Protein AF-A0A7C1EAS8-F1 (afdb_monomer)

Radius of gyration: 13.42 Å; Cα contacts (8 Å, |Δi|>4): 50; chains: 1; bounding box: 22×38×26 Å

Structure (mmCIF, N/CA/C/O backbone):
data_AF-A0A7C1EAS8-F1
#
_entry.id   AF-A0A7C1EAS8-F1
#
loop_
_atom_site.group_PDB
_atom_site.id
_atom_site.type_symbol
_atom_site.label_atom_id
_atom_site.label_alt_id
_atom_site.label_comp_id
_atom_site.label_asym_id
_atom_site.label_entity_id
_atom_site.label_seq_id
_atom_site.pdbx_PDB_ins_code
_atom_site.Cartn_x
_atom_site.Cartn_y
_atom_site.Cartn_z
_atom_site.occupancy
_atom_site.B_iso_or_equiv
_atom_site.auth_seq_id
_atom_site.auth_comp_id
_atom_site.auth_asym_id
_atom_site.auth_atom_id
_atom_site.pdbx_PDB_model_num
ATOM 1 N N . MET A 1 1 ? -10.334 24.574 3.425 1.00 38.66 1 MET A N 1
ATOM 2 C CA . MET A 1 1 ? -10.504 24.721 1.962 1.00 38.66 1 MET A CA 1
ATOM 3 C C . MET A 1 1 ? -10.272 23.359 1.321 1.00 38.66 1 MET A C 1
ATOM 5 O O . MET A 1 1 ? -9.173 22.838 1.436 1.00 38.66 1 MET A O 1
ATOM 9 N N . ARG A 1 2 ? -11.314 22.739 0.747 1.00 45.75 2 ARG A N 1
ATOM 10 C CA . ARG A 1 2 ? -11.218 21.433 0.069 1.00 45.75 2 ARG A CA 1
ATOM 11 C C . ARG A 1 2 ? -10.546 21.624 -1.290 1.00 45.75 2 ARG A C 1
ATOM 13 O O . ARG A 1 2 ? -11.076 22.347 -2.132 1.00 45.75 2 ARG A O 1
ATOM 20 N N . GLN A 1 3 ? -9.393 20.989 -1.482 1.00 43.31 3 GLN A N 1
ATOM 21 C CA . GLN A 1 3 ? -8.639 21.017 -2.731 1.00 43.31 3 GLN A CA 1
ATOM 22 C C . GLN A 1 3 ? -9.453 20.356 -3.856 1.00 43.31 3 GLN A C 1
ATOM 24 O O . GLN A 1 3 ? -9.512 19.138 -3.972 1.00 43.31 3 GLN A O 1
ATOM 29 N N . THR A 1 4 ? -10.117 21.169 -4.674 1.00 49.62 4 THR A N 1
ATOM 30 C CA . THR A 1 4 ? -10.894 20.735 -5.851 1.00 49.62 4 THR A CA 1
ATOM 31 C C . THR A 1 4 ? -10.118 20.906 -7.164 1.00 49.62 4 THR A C 1
ATOM 33 O O . THR A 1 4 ? -10.624 20.553 -8.224 1.00 49.62 4 THR A O 1
ATOM 36 N N . SER A 1 5 ? -8.865 21.374 -7.107 1.00 46.81 5 SER A N 1
ATOM 37 C CA . SER A 1 5 ? -8.123 21.852 -8.285 1.00 46.81 5 SER A CA 1
ATOM 38 C C . SER A 1 5 ? -7.141 20.851 -8.915 1.00 46.81 5 SER A C 1
ATOM 40 O O . SER A 1 5 ? -6.599 21.136 -9.974 1.00 46.81 5 SER A O 1
ATOM 42 N N . PHE A 1 6 ? -6.924 19.666 -8.332 1.00 47.62 6 PHE A N 1
ATOM 43 C CA . PHE A 1 6 ? -5.898 18.707 -8.800 1.00 47.62 6 PHE A CA 1
ATOM 44 C C . PHE A 1 6 ? -6.436 17.579 -9.690 1.00 47.62 6 PHE A C 1
ATOM 46 O O . PHE A 1 6 ? -5.731 16.624 -10.007 1.00 47.62 6 PHE A O 1
ATOM 53 N N . ARG A 1 7 ? -7.696 17.676 -10.125 1.00 48.09 7 ARG A N 1
ATOM 54 C CA . ARG A 1 7 ? -8.397 16.586 -10.821 1.00 48.09 7 ARG A CA 1
ATOM 55 C C . ARG A 1 7 ? -8.036 16.426 -12.305 1.00 48.09 7 ARG A C 1
ATOM 57 O O . ARG A 1 7 ? -8.565 15.522 -12.937 1.00 48.09 7 ARG A O 1
ATOM 64 N N . LEU A 1 8 ? -7.170 17.283 -12.859 1.00 44.44 8 LEU A N 1
ATOM 65 C CA . LEU A 1 8 ? -6.938 17.365 -14.311 1.00 44.44 8 LEU A CA 1
ATOM 66 C C . LEU A 1 8 ? -5.476 17.303 -14.777 1.00 44.44 8 LEU A C 1
ATOM 68 O O . LEU A 1 8 ? -5.249 17.320 -15.980 1.00 44.44 8 LEU A O 1
ATOM 72 N N . TRP A 1 9 ? -4.489 17.217 -13.885 1.00 46.75 9 TRP A N 1
ATOM 73 C CA . TRP A 1 9 ? -3.072 17.365 -14.265 1.00 46.75 9 TRP A CA 1
ATOM 74 C C . TRP A 1 9 ? -2.191 16.214 -13.789 1.00 46.75 9 TRP A C 1
ATOM 76 O O . TRP A 1 9 ? -1.085 16.448 -13.334 1.00 46.75 9 TRP A O 1
ATOM 86 N N . GLY A 1 10 ? -2.679 14.967 -13.829 1.00 48.88 10 GLY A N 1
ATOM 87 C CA . GLY A 1 10 ? -1.839 13.797 -13.523 1.00 48.88 10 GLY A CA 1
ATOM 88 C C . GLY A 1 10 ? -1.029 13.930 -12.227 1.00 48.88 10 GLY A C 1
ATOM 89 O O . GLY A 1 10 ? 0.054 13.358 -12.136 1.00 48.88 10 GLY A O 1
ATOM 90 N N . HIS A 1 11 ? -1.512 14.737 -11.270 1.00 50.12 11 HIS A N 1
ATOM 91 C CA . HIS A 1 11 ? -0.733 15.140 -10.115 1.00 50.12 11 HIS A CA 1
ATOM 92 C C . HIS A 1 11 ? -0.585 13.909 -9.242 1.00 50.12 11 HIS A C 1
ATOM 94 O O . HIS A 1 11 ? -1.516 13.472 -8.566 1.00 50.12 11 HIS A O 1
ATOM 100 N N . GLN A 1 12 ? 0.598 13.320 -9.330 1.00 55.56 12 GLN A N 1
ATOM 101 C CA . GLN A 1 12 ? 1.075 12.327 -8.402 1.00 55.56 12 GLN A CA 1
ATOM 102 C C . GLN A 1 12 ? 1.192 13.050 -7.063 1.00 55.56 12 GLN A C 1
ATOM 104 O O . GLN A 1 12 ? 2.084 13.872 -6.867 1.00 55.56 12 GLN A O 1
ATOM 109 N N . PHE A 1 13 ? 0.213 12.838 -6.185 1.00 58.66 13 PHE A N 1
ATOM 110 C CA . PHE A 1 13 ? 0.316 13.298 -4.811 1.00 58.66 13 PHE A CA 1
ATOM 111 C C . PHE A 1 13 ? 1.495 12.557 -4.193 1.00 58.66 13 PHE A C 1
ATOM 113 O O . PHE A 1 13 ? 1.452 11.340 -4.009 1.00 58.66 13 PHE A O 1
ATOM 120 N N . VAL A 1 14 ? 2.578 13.290 -3.958 1.00 60.59 14 VAL A N 1
ATOM 121 C CA . VAL A 1 14 ? 3.747 12.766 -3.263 1.00 60.59 14 VAL A CA 1
ATOM 122 C C . VAL A 1 14 ? 3.410 12.819 -1.783 1.00 60.59 14 VAL A C 1
ATOM 124 O O . VAL A 1 14 ? 3.654 13.820 -1.118 1.00 60.59 14 VAL A O 1
ATOM 127 N N . TYR A 1 15 ? 2.755 11.767 -1.303 1.00 65.69 15 TYR A N 1
ATOM 128 C CA . TYR A 1 15 ? 2.549 11.576 0.122 1.00 65.69 15 TYR A CA 1
ATOM 129 C C . TYR A 1 15 ? 3.841 11.055 0.742 1.00 65.69 15 TYR A C 1
ATOM 131 O O . TYR A 1 15 ? 4.414 10.077 0.255 1.00 65.69 15 TYR A O 1
ATOM 139 N N . ASP A 1 16 ? 4.271 11.681 1.834 1.00 75.38 16 ASP A N 1
ATOM 140 C CA . ASP A 1 16 ? 5.210 11.035 2.743 1.00 75.38 16 ASP A CA 1
ATOM 141 C C . ASP A 1 16 ? 4.484 9.931 3.534 1.00 75.38 16 ASP A C 1
ATOM 143 O O . ASP A 1 16 ? 3.252 9.925 3.657 1.00 75.38 16 ASP A O 1
ATOM 147 N N . LYS A 1 17 ? 5.245 8.978 4.074 1.00 79.50 17 LYS A N 1
ATOM 148 C CA . LYS A 1 17 ? 4.707 7.855 4.842 1.00 79.50 17 LYS A CA 1
ATOM 149 C C . LYS A 1 17 ? 3.856 8.308 6.022 1.00 79.50 17 LYS A C 1
ATOM 151 O O . LYS A 1 17 ? 2.812 7.697 6.267 1.00 79.50 17 LYS A O 1
ATOM 156 N N . ASP A 1 18 ? 4.274 9.354 6.726 1.00 82.56 18 ASP A N 1
ATOM 157 C CA . ASP A 1 18 ? 3.535 9.867 7.879 1.00 82.56 18 ASP A CA 1
ATOM 158 C C . ASP A 1 18 ? 2.189 10.477 7.467 1.00 82.56 18 ASP A C 1
ATOM 160 O O . ASP A 1 18 ? 1.160 10.153 8.061 1.00 82.56 18 ASP A O 1
ATOM 164 N N . GLU A 1 19 ? 2.157 11.276 6.395 1.00 84.81 19 GLU A N 1
ATOM 165 C CA . GLU A 1 19 ? 0.916 11.892 5.905 1.00 84.81 19 GLU A CA 1
ATOM 166 C C . GLU A 1 19 ? -0.075 10.837 5.396 1.00 84.81 19 GLU A C 1
ATOM 168 O O . GLU A 1 19 ? -1.267 10.886 5.713 1.00 84.81 19 GLU A O 1
ATOM 173 N N . LEU A 1 20 ? 0.417 9.842 4.648 1.00 84.06 20 LEU A N 1
ATOM 174 C CA . LEU A 1 20 ? -0.416 8.744 4.160 1.00 84.06 20 LEU A CA 1
ATOM 175 C C . LEU A 1 20 ? -1.011 7.944 5.323 1.00 84.06 20 LEU A C 1
ATOM 177 O O . LEU A 1 20 ? -2.199 7.622 5.319 1.00 84.06 20 LEU A O 1
ATOM 181 N N . THR A 1 21 ? -0.195 7.652 6.337 1.00 85.25 21 THR A N 1
ATOM 182 C CA . THR A 1 21 ?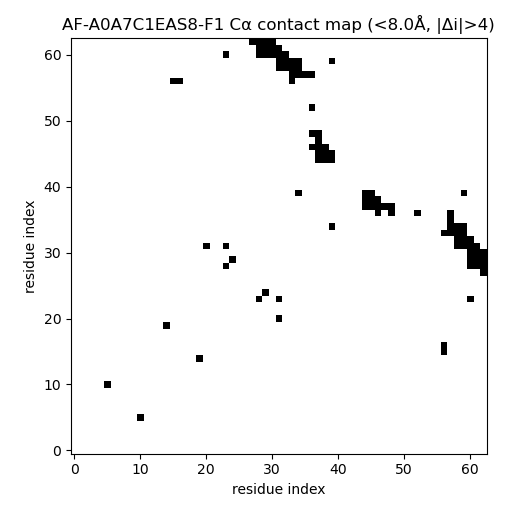 -0.629 6.903 7.522 1.00 85.25 21 THR A CA 1
ATOM 183 C C . THR A 1 21 ? -1.668 7.688 8.322 1.00 85.25 21 THR A C 1
ATOM 185 O O . THR A 1 21 ? -2.687 7.118 8.718 1.00 85.25 21 THR A O 1
ATOM 188 N N . ALA A 1 22 ? -1.452 8.991 8.521 1.00 86.50 22 ALA A N 1
ATOM 189 C CA . ALA A 1 22 ? -2.390 9.860 9.222 1.00 86.50 22 ALA A CA 1
ATOM 190 C C . ALA A 1 22 ? -3.752 9.898 8.515 1.00 86.50 22 ALA A C 1
ATOM 192 O O . ALA A 1 22 ? -4.766 9.600 9.143 1.00 86.50 22 ALA A O 1
ATOM 193 N N . GLN A 1 23 ? -3.782 10.134 7.199 1.00 87.12 23 GLN A N 1
ATOM 194 C CA . GLN A 1 23 ? -5.041 10.186 6.446 1.00 87.12 23 GLN A CA 1
ATOM 195 C C . GLN A 1 23 ? -5.786 8.844 6.410 1.00 87.12 23 GLN A C 1
ATOM 197 O O . GLN A 1 23 ? -7.019 8.814 6.484 1.00 87.12 23 GLN A O 1
ATOM 202 N N . LEU A 1 24 ? -5.065 7.723 6.309 1.00 87.06 24 LEU A N 1
ATOM 203 C CA . LEU A 1 24 ? -5.666 6.387 6.392 1.00 87.06 24 LEU A CA 1
ATOM 204 C C . LEU A 1 24 ? -6.265 6.135 7.783 1.00 87.06 24 LEU A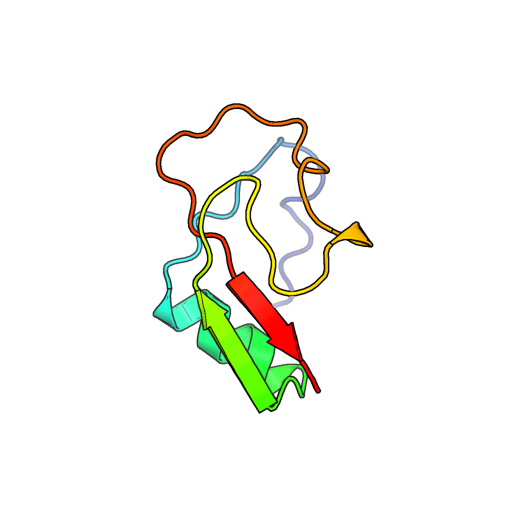 C 1
ATOM 206 O O . LEU A 1 24 ? -7.388 5.638 7.888 1.00 87.06 24 LEU A O 1
ATOM 210 N N . THR A 1 25 ? -5.561 6.548 8.837 1.00 87.25 25 THR A N 1
ATOM 211 C CA . THR A 1 25 ? -6.044 6.436 10.220 1.00 87.25 25 THR A CA 1
ATOM 212 C C . THR A 1 25 ? -7.287 7.298 10.445 1.00 87.25 25 THR A C 1
ATOM 214 O O . THR A 1 25 ? -8.285 6.812 10.974 1.00 87.25 25 THR A O 1
ATOM 217 N N . GLU A 1 26 ? -7.283 8.550 9.976 1.00 88.62 26 GLU A N 1
ATOM 218 C CA . GLU A 1 26 ? -8.449 9.447 10.033 1.00 88.62 26 GLU A CA 1
ATOM 219 C C . GLU A 1 26 ? -9.649 8.905 9.244 1.00 88.62 26 GLU A C 1
ATOM 221 O O . GLU A 1 26 ? -10.799 9.108 9.635 1.00 88.62 26 GLU A O 1
ATOM 226 N N . SER A 1 27 ? -9.396 8.168 8.160 1.00 87.62 27 SER A N 1
ATOM 227 C CA . SER A 1 27 ? -10.436 7.492 7.372 1.00 87.62 27 SER A CA 1
ATOM 228 C C . SER A 1 27 ? -11.006 6.244 8.065 1.00 87.62 27 SER A C 1
ATOM 230 O O . SER A 1 27 ? -11.977 5.659 7.579 1.00 87.62 27 SER A O 1
ATOM 232 N N . GLY A 1 28 ? -10.437 5.840 9.206 1.00 89.56 28 GLY A N 1
ATOM 233 C CA . GLY A 1 28 ? -10.892 4.710 10.011 1.00 89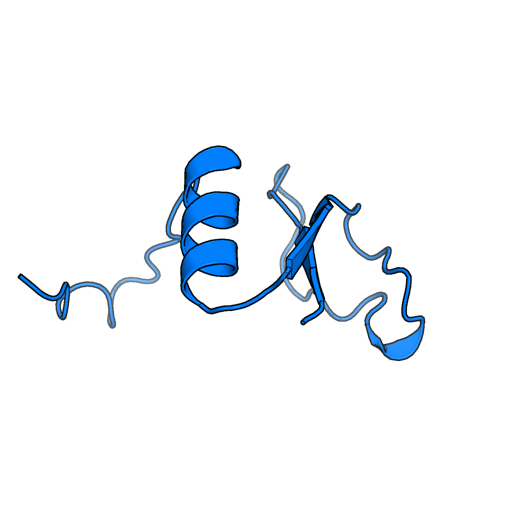.56 28 GLY A CA 1
ATOM 234 C C . GLY A 1 28 ? -10.227 3.377 9.677 1.00 89.56 28 GLY A C 1
ATOM 235 O O . GLY A 1 28 ? -10.781 2.342 10.041 1.00 89.56 28 GLY A O 1
ATOM 236 N N . PHE A 1 29 ? -9.081 3.376 8.987 1.00 89.88 29 PHE A N 1
ATOM 237 C CA . PHE A 1 29 ? -8.238 2.184 8.875 1.00 89.88 29 PHE A CA 1
ATOM 238 C C . PHE A 1 29 ? -7.355 2.064 10.115 1.00 89.88 29 PHE A C 1
ATOM 240 O O . PHE A 1 29 ? -6.609 2.983 10.447 1.00 89.88 29 PHE A O 1
ATOM 247 N N . SER A 1 30 ? -7.425 0.925 10.793 1.00 87.25 30 SER A N 1
ATOM 248 C CA . SER A 1 30 ? -6.737 0.721 12.073 1.00 87.25 30 SER A CA 1
ATOM 249 C C . SER A 1 30 ? -5.345 0.119 11.895 1.00 87.25 30 SER A C 1
ATOM 251 O O . SER A 1 30 ? -4.483 0.255 12.764 1.00 87.25 30 SER A O 1
ATOM 253 N N . LYS A 1 31 ? -5.117 -0.586 10.782 1.00 86.88 31 LYS A N 1
ATOM 254 C CA . LYS A 1 31 ? -3.901 -1.364 10.553 1.00 86.88 31 LYS A CA 1
ATOM 255 C C . LYS A 1 31 ? -3.320 -1.026 9.192 1.00 86.88 31 LYS A C 1
ATOM 257 O O . LYS A 1 31 ? -3.862 -1.411 8.166 1.00 86.88 31 LYS A O 1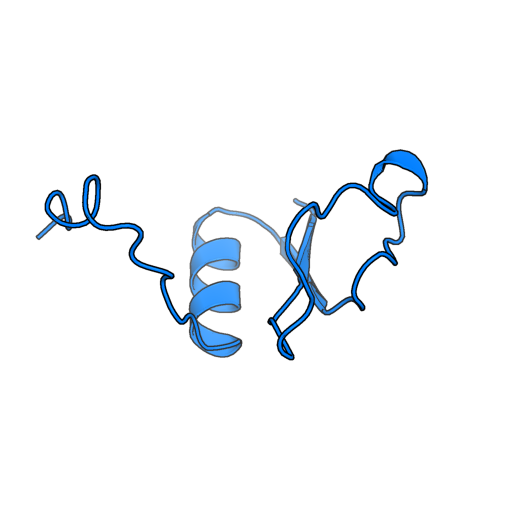
ATOM 262 N N . ILE A 1 32 ? -2.197 -0.319 9.202 1.00 89.38 32 ILE A N 1
ATOM 263 C CA . ILE A 1 32 ? -1.510 0.151 7.999 1.00 89.38 32 ILE A CA 1
ATOM 264 C C . ILE A 1 32 ? -0.133 -0.511 7.967 1.00 89.38 32 ILE A C 1
ATOM 266 O O . ILE A 1 32 ? 0.664 -0.349 8.890 1.00 89.38 32 ILE A O 1
ATOM 270 N N . THR A 1 33 ? 0.142 -1.301 6.931 1.00 87.88 33 THR A N 1
ATOM 271 C CA . THR A 1 33 ? 1.396 -2.052 6.771 1.00 87.88 33 THR A CA 1
ATOM 272 C C . THR A 1 33 ? 2.066 -1.664 5.462 1.00 87.88 33 THR A C 1
ATOM 274 O O . THR A 1 33 ? 1.453 -1.752 4.408 1.00 87.88 33 THR A O 1
ATOM 277 N N . SER A 1 34 ? 3.338 -1.270 5.499 1.00 87.00 34 SER A N 1
ATOM 278 C CA . SER A 1 34 ? 4.117 -1.051 4.275 1.00 87.00 34 SER A CA 1
ATOM 279 C C . SER A 1 34 ? 4.467 -2.383 3.614 1.00 87.00 34 SER A C 1
ATOM 281 O O . SER A 1 34 ? 4.932 -3.303 4.293 1.00 87.00 34 SER A O 1
ATOM 283 N N . VAL A 1 35 ? 4.286 -2.475 2.299 1.00 87.56 35 VAL A N 1
ATOM 284 C CA . VAL A 1 35 ? 4.581 -3.681 1.514 1.00 87.56 35 VAL A CA 1
ATOM 285 C C . VAL A 1 35 ? 5.442 -3.377 0.296 1.00 87.56 35 VAL A C 1
ATOM 287 O O . VAL A 1 35 ? 5.694 -2.222 -0.038 1.00 87.56 35 VAL A O 1
ATOM 290 N N . GLN A 1 36 ? 5.964 -4.431 -0.328 1.00 85.12 36 GLN A N 1
ATOM 291 C CA . GLN A 1 36 ? 6.784 -4.311 -1.531 1.00 85.12 36 GLN A CA 1
ATOM 292 C C . GLN A 1 36 ? 5.912 -4.332 -2.783 1.00 85.12 36 GLN A C 1
ATOM 294 O O . GLN A 1 36 ? 4.831 -4.914 -2.787 1.00 85.12 36 GLN A O 1
ATOM 299 N N . TRP A 1 37 ? 6.436 -3.766 -3.867 1.00 84.69 37 TRP A N 1
ATOM 300 C CA . TRP A 1 37 ? 5.799 -3.839 -5.177 1.00 84.69 37 TRP A CA 1
ATOM 301 C C . TRP A 1 37 ? 5.539 -5.290 -5.584 1.00 84.69 37 TRP A C 1
ATOM 303 O O . TRP A 1 37 ? 6.402 -6.158 -5.408 1.00 84.69 37 TRP A O 1
ATOM 313 N N . HIS A 1 38 ? 4.328 -5.543 -6.074 1.00 84.31 38 HIS A N 1
ATOM 314 C CA . HIS A 1 38 ? 3.786 -6.845 -6.451 1.00 84.31 38 HIS A CA 1
ATOM 315 C C . HIS A 1 38 ? 3.702 -7.885 -5.326 1.00 84.31 38 HIS A C 1
ATOM 317 O O . HIS A 1 38 ? 3.419 -9.057 -5.589 1.00 84.31 38 HIS A O 1
ATOM 323 N N . LYS A 1 39 ? 3.911 -7.479 -4.069 1.00 83.75 39 LYS A N 1
ATOM 324 C CA . LYS A 1 39 ? 3.788 -8.353 -2.903 1.00 83.75 39 LYS A CA 1
ATOM 325 C C . LYS A 1 39 ? 2.739 -7.809 -1.951 1.00 83.75 39 LYS A C 1
ATOM 327 O O . LYS A 1 39 ? 2.914 -6.758 -1.350 1.00 83.75 39 LYS A O 1
ATOM 332 N N . SER A 1 40 ? 1.701 -8.598 -1.746 1.00 83.88 40 SER A N 1
ATOM 333 C CA . SER A 1 40 ? 0.652 -8.345 -0.770 1.00 83.88 40 SER A CA 1
ATOM 334 C C . SER A 1 40 ? 0.482 -9.575 0.119 1.00 83.88 40 SER A C 1
ATOM 336 O O . SER A 1 40 ? 0.842 -10.697 -0.259 1.00 83.88 40 SER A O 1
ATOM 338 N N . ARG A 1 41 ? -0.059 -9.375 1.322 1.00 81.38 41 ARG A N 1
ATOM 339 C CA . ARG A 1 41 ? -0.534 -10.483 2.168 1.00 81.38 41 ARG A CA 1
ATOM 340 C C . ARG A 1 41 ? -1.742 -11.203 1.571 1.00 81.38 41 ARG A C 1
ATOM 342 O O . ARG A 1 41 ? -2.001 -12.349 1.935 1.00 81.38 41 ARG A O 1
ATOM 349 N N . HIS A 1 42 ? -2.451 -10.551 0.660 1.00 81.12 42 HIS A N 1
ATOM 350 C CA . HIS A 1 42 ? -3.592 -11.090 -0.053 1.00 81.12 42 HIS A CA 1
ATOM 351 C C . HIS A 1 42 ? -3.148 -11.496 -1.464 1.00 81.12 42 HIS A C 1
ATOM 353 O O . HIS A 1 42 ? -2.806 -10.633 -2.273 1.00 81.12 42 HIS A O 1
ATOM 359 N N . PRO A 1 43 ? -3.151 -12.798 -1.805 1.00 82.19 43 PRO A N 1
ATOM 360 C CA . PRO A 1 43 ? -2.663 -13.262 -3.104 1.00 82.19 43 PRO A CA 1
ATOM 361 C C . PRO A 1 43 ? -3.468 -12.696 -4.282 1.00 82.19 43 PRO A C 1
ATOM 363 O O . PRO A 1 43 ? -2.930 -12.572 -5.377 1.00 82.19 43 PRO A O 1
ATOM 366 N N . GLU A 1 44 ? -4.727 -12.314 -4.053 1.00 84.50 44 GLU A N 1
ATOM 367 C CA . GLU A 1 44 ? -5.591 -11.648 -5.036 1.00 84.50 44 GLU A CA 1
ATOM 368 C C . GLU A 1 44 ? -5.139 -10.224 -5.398 1.00 84.50 44 GLU A C 1
ATOM 370 O O . GLU A 1 44 ? -5.503 -9.728 -6.460 1.00 84.50 44 GLU A O 1
ATOM 375 N N . LEU A 1 45 ? -4.342 -9.578 -4.540 1.00 80.81 45 LEU A N 1
ATOM 376 C CA . LEU A 1 45 ? -3.852 -8.211 -4.737 1.00 80.81 45 LEU A CA 1
ATOM 377 C C . LEU A 1 45 ? -2.419 -8.162 -5.285 1.00 80.81 45 LEU A C 1
ATOM 379 O O . LEU A 1 45 ? -1.923 -7.090 -5.629 1.00 80.81 45 LEU A O 1
ATOM 383 N N . CYS A 1 46 ? -1.746 -9.308 -5.389 1.00 83.44 46 CYS A N 1
ATOM 384 C CA . CYS A 1 46 ? -0.417 -9.392 -5.982 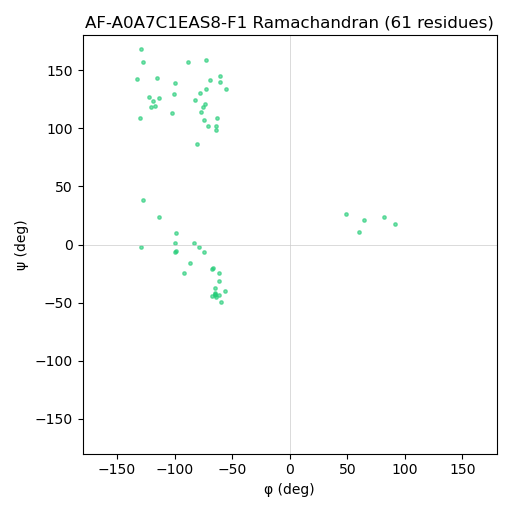1.00 83.44 46 CYS A CA 1
ATOM 385 C C . CYS A 1 46 ? -0.472 -9.144 -7.500 1.00 83.44 46 CYS A C 1
ATOM 387 O O . CYS A 1 46 ? -1.341 -9.666 -8.194 1.00 83.44 46 CYS A O 1
ATOM 389 N N . ASN A 1 47 ? 0.526 -8.435 -8.037 1.00 82.25 47 ASN A N 1
ATOM 390 C CA 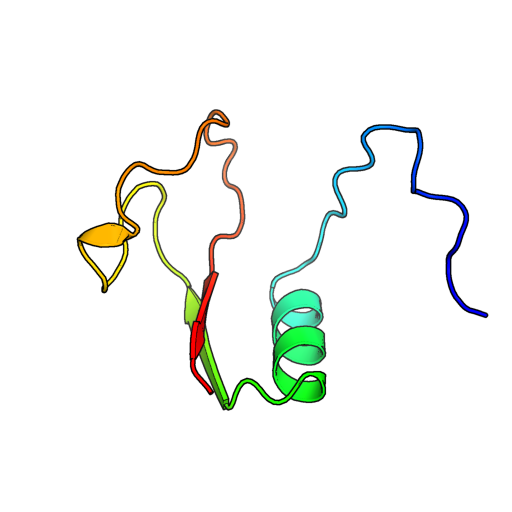. ASN A 1 47 ? 0.693 -8.163 -9.474 1.00 82.25 47 ASN A CA 1
ATOM 391 C C . ASN A 1 47 ? -0.404 -7.302 -10.129 1.00 82.25 47 ASN A C 1
ATOM 393 O O . ASN A 1 47 ? -0.552 -7.329 -11.351 1.00 82.25 47 ASN A O 1
ATOM 397 N N . LEU A 1 48 ? -1.163 -6.529 -9.349 1.00 83.62 48 LEU A N 1
ATOM 398 C CA . LEU A 1 48 ? -2.185 -5.628 -9.895 1.00 83.62 48 LEU A CA 1
ATOM 399 C C . LEU A 1 48 ? -1.627 -4.254 -10.291 1.00 83.62 48 LEU A C 1
ATOM 401 O O . LEU A 1 48 ? -2.284 -3.493 -11.003 1.00 83.62 48 LEU A O 1
ATOM 405 N N . GLU A 1 49 ? -0.430 -3.898 -9.825 1.00 81.81 49 GLU A N 1
ATOM 406 C CA . GLU A 1 49 ? 0.141 -2.580 -10.080 1.00 81.81 49 GLU A CA 1
ATOM 407 C C . GLU A 1 49 ? 0.643 -2.437 -11.527 1.00 81.81 49 GLU A C 1
ATOM 409 O O . GLU A 1 49 ? 1.697 -2.938 -11.894 1.00 81.81 49 GLU A O 1
ATOM 414 N N . CYS A 1 50 ? -0.063 -1.675 -12.362 1.00 78.50 50 CYS A N 1
ATOM 415 C CA . CYS A 1 50 ? 0.335 -1.474 -13.765 1.00 78.50 50 CYS A CA 1
ATOM 416 C C . CYS A 1 50 ? 1.394 -0.374 -13.982 1.00 78.50 50 CYS A C 1
ATOM 418 O O . CYS A 1 50 ? 1.728 -0.061 -15.126 1.00 78.50 50 CYS A O 1
ATOM 420 N N . ARG A 1 51 ? 1.878 0.275 -12.914 1.00 77.88 51 ARG A N 1
ATOM 421 C CA . ARG A 1 51 ? 2.865 1.363 -13.002 1.00 77.88 51 ARG A CA 1
ATOM 422 C C . ARG A 1 51 ? 4.268 0.831 -12.705 1.00 77.88 51 ARG A C 1
ATOM 424 O O . ARG A 1 51 ? 4.403 0.051 -11.766 1.00 77.88 51 ARG A O 1
ATOM 431 N N . PRO A 1 52 ? 5.302 1.259 -13.453 1.00 80.12 52 PRO A N 1
ATOM 432 C CA . PRO A 1 52 ? 6.680 0.914 -13.132 1.00 80.12 52 PRO A CA 1
ATOM 433 C C . PRO A 1 52 ? 7.059 1.448 -11.750 1.00 80.12 52 PRO A C 1
ATOM 435 O O . PRO A 1 52 ? 6.686 2.563 -11.383 1.00 80.12 52 PRO A O 1
ATOM 438 N N . TYR A 1 53 ? 7.799 0.633 -11.004 1.00 78.50 53 TYR A N 1
ATOM 439 C CA . TYR A 1 53 ? 8.247 0.961 -9.660 1.00 78.50 53 TYR A CA 1
ATOM 440 C C . TYR A 1 53 ? 9.361 2.008 -9.681 1.00 78.50 53 TYR A C 1
ATOM 442 O O . TYR A 1 53 ? 10.434 1.764 -10.237 1.00 78.50 53 TYR A O 1
ATOM 450 N N . HIS A 1 54 ? 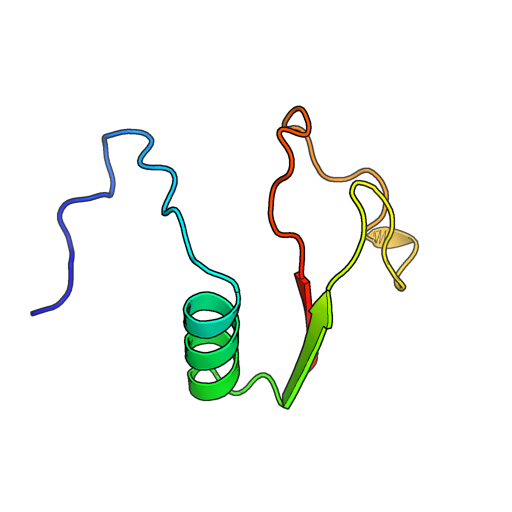9.133 3.143 -9.024 1.00 80.62 54 HIS A N 1
ATOM 451 C CA . HIS A 1 54 ? 10.119 4.218 -8.879 1.00 80.62 54 HIS A CA 1
ATOM 452 C C . HIS A 1 54 ? 10.580 4.407 -7.427 1.00 80.62 54 HIS A C 1
ATOM 454 O O . HIS A 1 54 ? 11.027 5.488 -7.051 1.00 80.62 54 HIS A O 1
ATOM 460 N N . GLY A 1 55 ? 10.471 3.368 -6.592 1.00 77.88 55 GLY A N 1
ATOM 461 C CA . GLY A 1 55 ? 10.644 3.518 -5.143 1.00 77.88 55 GLY A CA 1
ATOM 462 C C . GLY A 1 55 ? 9.380 4.033 -4.454 1.00 77.88 55 GLY A C 1
ATOM 463 O O . GLY A 1 55 ? 9.467 4.638 -3.389 1.00 77.88 55 GLY A O 1
ATOM 464 N N . ASP A 1 56 ? 8.216 3.819 -5.072 1.00 79.75 56 ASP A N 1
ATOM 465 C CA . ASP A 1 56 ? 6.931 4.274 -4.556 1.00 79.75 56 ASP A CA 1
ATOM 466 C C . ASP A 1 56 ? 6.621 3.664 -3.182 1.00 79.75 56 ASP A C 1
ATOM 468 O O . ASP A 1 56 ? 6.943 2.506 -2.887 1.00 79.75 56 ASP A O 1
ATOM 472 N N . LEU A 1 57 ? 5.957 4.457 -2.343 1.00 81.06 57 LEU A N 1
ATOM 473 C CA . LEU A 1 57 ? 5.440 4.008 -1.061 1.00 81.06 57 LEU A CA 1
ATOM 474 C C . LEU A 1 57 ? 4.160 3.195 -1.286 1.00 81.06 57 LEU A C 1
ATOM 476 O O . LEU A 1 57 ? 3.135 3.740 -1.693 1.00 81.06 57 LEU A O 1
ATOM 480 N N . ILE A 1 58 ? 4.213 1.900 -0.978 1.00 85.75 58 ILE A N 1
ATOM 481 C CA . ILE A 1 58 ? 3.074 0.986 -1.100 1.00 85.75 58 ILE A CA 1
ATOM 482 C C . ILE A 1 58 ? 2.668 0.532 0.300 1.00 85.75 58 ILE A C 1
ATOM 484 O O . 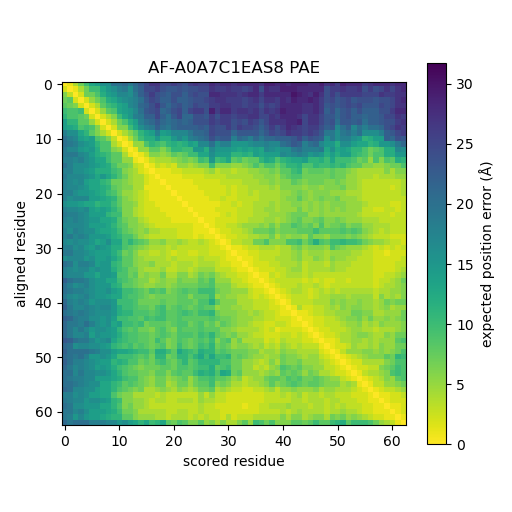ILE A 1 58 ? 3.497 0.060 1.085 1.00 85.75 58 ILE A O 1
ATOM 488 N N . VAL A 1 59 ? 1.389 0.702 0.631 1.00 87.50 59 VAL A N 1
ATOM 489 C CA . VAL A 1 59 ? 0.827 0.330 1.932 1.00 87.50 59 VAL A CA 1
ATOM 490 C C . VAL A 1 59 ? -0.465 -0.458 1.756 1.00 87.50 59 VAL A C 1
ATOM 492 O O . VAL A 1 59 ? -1.274 -0.159 0.881 1.00 87.50 59 VAL A O 1
ATOM 495 N N . GLU A 1 60 ? -0.663 -1.446 2.618 1.00 86.88 60 GLU A N 1
ATOM 496 C CA . GLU A 1 60 ? -1.928 -2.150 2.806 1.00 86.88 60 GLU A CA 1
ATOM 497 C C . GLU A 1 60 ? -2.617 -1.592 4.052 1.00 86.88 60 GLU A C 1
ATOM 499 O O . GLU A 1 60 ? -1.992 -1.498 5.112 1.00 86.88 60 GLU A O 1
ATOM 504 N N . ALA A 1 61 ? -3.891 -1.220 3.927 1.00 88.81 61 ALA A N 1
ATOM 505 C CA . ALA A 1 61 ? -4.698 -0.692 5.020 1.00 88.81 61 ALA A CA 1
ATOM 506 C C . ALA A 1 61 ? -5.902 -1.607 5.282 1.00 88.81 61 ALA A C 1
ATOM 508 O O . ALA A 1 61 ? -6.706 -1.865 4.388 1.00 88.81 61 ALA A O 1
ATOM 509 N N . GLU A 1 62 ? -6.031 -2.082 6.517 1.00 85.62 62 GLU A N 1
ATOM 510 C CA . GLU A 1 62 ? -7.128 -2.923 7.000 1.00 85.62 62 GLU A CA 1
ATOM 511 C C . GLU A 1 62 ? -7.920 -2.144 8.069 1.00 85.62 62 GLU A C 1
ATOM 513 O O . GLU A 1 62 ? -7.345 -1.366 8.842 1.00 85.62 62 GLU A O 1
ATOM 518 N N . LYS A 1 63 ? -9.246 -2.322 8.091 1.00 78.06 63 LYS A N 1
ATOM 519 C CA . LYS A 1 63 ? -10.141 -1.690 9.070 1.00 78.06 63 LYS A CA 1
ATOM 520 C C . LYS A 1 63 ? -10.169 -2.465 10.382 1.00 78.06 63 LYS A C 1
ATOM 522 O O . LYS A 1 63 ? -10.353 -3.699 10.312 1.00 78.06 63 LYS A O 1
#

pLDDT: mean 75.9, std 15.18, range [38.66, 89.88]

Foldseek 3Di:
DDPPPPPPDPDPPPDDPVRVVVVLVVVPFPDKAWDDQQDDPDVVPGPPDPDDDPVDTDIDTHD

Secondary structure (DSSP, 8-state):
----S-TTTT------HHHHHHHHHHTT--EEEEE-TT--SSGGGTT---SPPSS--EEEEE-

Mean predicted aligned error: 9.44 Å

Nearest PDB structures (foldseek):
  7cyf-assembly1_D  TM=4.106E-01  e=9.246E+00  Synechocystis sp. PCC 6803 substr. Kazusa
  4wu1-assembly2_J5  TM=4.098E-01  e=9.915E+00  Thermus thermophilus HB8

Solvent-accessible surface area (backbone atoms only — not comparable to full-atom values): 4315 Å² tot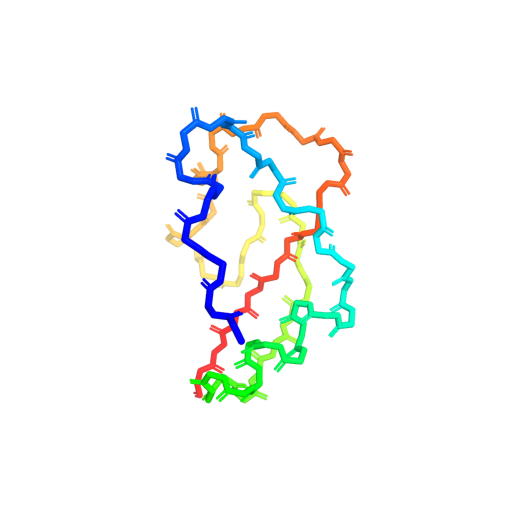al; per-residue (Å²): 135,84,88,78,82,66,86,81,66,86,65,75,78,83,68,52,74,65,59,49,50,50,54,42,42,74,72,58,31,76,42,76,44,80,46,57,90,62,48,51,98,47,77,89,61,35,69,68,73,88,65,86,85,81,82,71,91,43,70,49,74,41,107

Sequence (63 aa):
MRQTSFRLWGHQFVYDKDELTAQLTESGFSKITSVQWHKSRHPELCNLECRPYHGDLIVEAEK